Protein AF-A0A538F7C6-F1 (afdb_monomer_lite)

Secondary structure (DSSP, 8-state):
-PPPPPPP------HHHHHHHHHHHHHHHHHT--GGGGG-B-SSTT-BHHHHHHHHHHHHHHHHHHHHT-TT-HHHHHHHHTSHHHHHHHHHHHHHTS-HHHHHHHHHHHHHHHHHHHHHS-TTS----SSS--

Foldseek 3Di:
DDDDDDPDPPPPQDPLNVLVVVLVVVLVVLVPDDQVQQQCDDPPPPDGNLLVLLLLLLVLQLLLCLLPVHDRHPLVVQVVLVHDVSSSVVSSVVSVPDGSVVSSVSSVVSSVSSSVSVVPGDPPDDGPPDNPDD

Radius of gyration: 18.36 Å; chains: 1; bounding box: 67×35×35 Å

pLDDT: mean 90.53, std 15.34, range [40.75, 98.88]

Sequence (134 aa):
MSPGPAPSEAADVSFVDVLEAEQRDLRELLETLSPDSWARPTPAAGWDVRDQVSHLAHTEEVAHDTLTGGPRGLGAEVERLGGGDAFTEWGCDQGRAMAPADVLRWWLDASARMREGFRAADTTERVPWGLGMS

Structure (mmCIF, N/CA/C/O backbone):
data_AF-A0A538F7C6-F1
#
_entry.id   AF-A0A538F7C6-F1
#
loop_
_atom_site.group_PDB
_atom_site.id
_atom_site.type_symbol
_atom_site.label_atom_id
_atom_site.label_alt_id
_atom_site.label_comp_id
_atom_site.label_asym_id
_atom_site.label_entity_id
_atom_site.label_seq_id
_atom_site.pdbx_PDB_ins_code
_atom_site.Cartn_x
_atom_site.Cartn_y
_atom_site.Cartn_z
_atom_site.occupancy
_atom_site.B_iso_or_equiv
_atom_site.auth_seq_id
_atom_site.auth_comp_id
_atom_site.auth_asym_id
_atom_site.auth_atom_id
_atom_site.pdbx_PDB_model_num
ATOM 1 N N . MET A 1 1 ? -54.076 -10.857 8.614 1.00 47.97 1 MET A N 1
ATOM 2 C CA . MET A 1 1 ? -52.831 -10.209 8.153 1.00 47.97 1 MET A CA 1
ATOM 3 C C . MET A 1 1 ? -51.700 -11.166 8.475 1.00 47.97 1 MET A C 1
ATOM 5 O O . MET A 1 1 ? -51.399 -11.333 9.648 1.00 47.97 1 MET A O 1
ATOM 9 N N . SER A 1 2 ? -51.176 -11.884 7.481 1.00 42.00 2 SER A N 1
ATOM 10 C CA . SER A 1 2 ? -49.991 -12.727 7.688 1.00 42.00 2 SER A CA 1
ATOM 11 C C . SER A 1 2 ? -48.759 -11.828 7.801 1.00 42.00 2 SER A C 1
ATOM 13 O O . SER A 1 2 ? -48.684 -10.851 7.051 1.00 42.00 2 SER A O 1
ATOM 15 N N . PRO A 1 3 ? -47.818 -12.107 8.717 1.00 51.97 3 PRO A N 1
ATOM 16 C CA . PRO A 1 3 ? -46.571 -11.361 8.771 1.00 51.97 3 PRO A CA 1
ATOM 17 C C . PRO A 1 3 ? -45.781 -11.638 7.485 1.00 51.97 3 PRO A C 1
ATOM 19 O O . PRO A 1 3 ? -45.752 -12.772 7.002 1.00 51.97 3 PRO A O 1
ATOM 22 N N . GLY A 1 4 ? -45.209 -10.586 6.895 1.00 41.81 4 GLY A N 1
ATOM 23 C CA . GLY A 1 4 ? -44.316 -10.711 5.743 1.00 41.81 4 GLY A CA 1
ATOM 24 C C . GLY A 1 4 ? -43.071 -11.533 6.096 1.00 41.81 4 GLY A C 1
ATOM 25 O O . GLY A 1 4 ? -42.772 -11.700 7.282 1.00 41.81 4 GLY A O 1
ATOM 26 N N . PRO A 1 5 ? -42.357 -12.072 5.092 1.00 49.28 5 PRO A N 1
ATOM 27 C CA . PRO A 1 5 ? -41.143 -12.835 5.348 1.00 49.28 5 PRO A CA 1
ATOM 28 C C . PRO A 1 5 ? -40.142 -11.972 6.124 1.00 49.28 5 PRO A C 1
ATOM 30 O O . PRO A 1 5 ? -40.009 -10.775 5.858 1.00 49.28 5 PRO A O 1
ATOM 33 N N . ALA A 1 6 ? -39.462 -12.582 7.097 1.00 53.41 6 ALA A N 1
ATOM 34 C CA . ALA A 1 6 ? -38.352 -11.943 7.788 1.00 53.41 6 ALA A CA 1
ATOM 35 C C . ALA A 1 6 ? -37.291 -11.510 6.757 1.00 53.41 6 ALA A C 1
ATOM 37 O O . ALA A 1 6 ? -37.114 -12.210 5.751 1.00 53.41 6 ALA A O 1
ATOM 38 N N . PRO A 1 7 ? -36.609 -10.370 6.967 1.00 49.62 7 PRO A N 1
ATOM 39 C CA . PRO A 1 7 ? -35.494 -9.986 6.116 1.00 49.62 7 PRO A CA 1
ATOM 40 C C . PRO A 1 7 ? -34.494 -11.143 6.062 1.00 49.62 7 PRO A C 1
ATOM 42 O O . PRO A 1 7 ? -34.159 -11.733 7.087 1.00 49.62 7 PRO A O 1
ATOM 45 N N . SER A 1 8 ? -34.078 -11.499 4.848 1.00 55.81 8 SER A N 1
ATOM 46 C CA . SER A 1 8 ? -33.028 -12.485 4.613 1.00 55.81 8 SER A CA 1
ATOM 47 C C . SER A 1 8 ? -31.790 -12.080 5.412 1.00 55.81 8 SER A C 1
ATOM 49 O O . SER A 1 8 ? -31.218 -11.030 5.126 1.00 55.81 8 SER A O 1
ATOM 51 N N . GLU A 1 9 ? -31.362 -12.909 6.368 1.00 47.22 9 GLU A N 1
ATOM 52 C CA . GLU A 1 9 ? -30.012 -12.868 6.939 1.00 47.22 9 GLU A CA 1
ATOM 53 C C . GLU A 1 9 ? -29.018 -13.229 5.826 1.00 47.22 9 GLU A C 1
ATOM 55 O O . GLU A 1 9 ? -28.515 -14.347 5.731 1.00 47.22 9 GLU A O 1
ATOM 60 N N . ALA A 1 10 ? -28.746 -12.284 4.926 1.00 50.78 10 ALA A N 1
ATOM 61 C CA . ALA A 1 10 ? -27.405 -12.219 4.379 1.00 50.78 10 ALA A CA 1
ATOM 62 C C . ALA A 1 10 ? -26.506 -11.982 5.595 1.00 50.78 10 ALA A C 1
ATOM 64 O O . ALA A 1 10 ? -26.721 -11.012 6.322 1.00 50.78 10 ALA A O 1
ATOM 65 N N . ALA A 1 11 ? -25.587 -12.906 5.875 1.00 55.44 11 ALA A N 1
ATOM 66 C CA . ALA A 1 11 ? -24.566 -12.677 6.886 1.00 55.44 11 ALA A CA 1
ATOM 67 C C . ALA A 1 11 ? -23.954 -11.290 6.632 1.00 55.44 11 ALA A C 1
ATOM 69 O O . ALA A 1 11 ? -23.607 -10.982 5.491 1.00 55.44 11 ALA A O 1
ATOM 70 N N . ASP A 1 12 ? -23.904 -10.448 7.661 1.00 70.62 12 ASP A N 1
ATOM 71 C CA . ASP A 1 12 ? -23.333 -9.105 7.580 1.00 70.62 12 ASP A CA 1
ATOM 72 C C . ASP A 1 12 ? -21.820 -9.246 7.359 1.00 70.62 12 ASP A C 1
ATOM 74 O O . ASP A 1 12 ? -21.047 -9.407 8.303 1.00 70.62 12 ASP A O 1
ATOM 78 N N . VAL A 1 13 ? -21.402 -9.347 6.092 1.00 78.56 13 VAL A N 1
ATOM 79 C CA . VAL A 1 13 ? -19.990 -9.479 5.726 1.00 78.56 13 VAL A CA 1
ATOM 80 C C . VAL A 1 13 ? -19.321 -8.155 6.060 1.00 78.56 13 VAL A C 1
ATOM 82 O O . VAL A 1 13 ? -19.647 -7.122 5.474 1.00 78.56 13 VAL A O 1
ATOM 85 N N . SER A 1 14 ? -18.375 -8.184 6.998 1.00 89.62 14 SER A N 1
ATOM 86 C CA . SER A 1 14 ? -17.634 -6.987 7.376 1.00 89.62 14 SER A CA 1
ATOM 87 C C . SER A 1 14 ? -16.869 -6.434 6.175 1.00 89.62 14 SER A C 1
ATOM 89 O O . SER A 1 14 ? -16.305 -7.186 5.378 1.00 89.62 14 SER A O 1
ATOM 91 N N . PHE A 1 15 ? -16.765 -5.107 6.085 1.00 91.44 15 PHE A N 1
ATOM 92 C CA . PHE A 1 15 ? -15.910 -4.441 5.100 1.00 91.44 15 PHE A CA 1
ATOM 93 C C . PHE A 1 15 ? -14.474 -4.991 5.112 1.00 91.44 15 PHE A C 1
ATOM 95 O O . PHE A 1 15 ? -13.867 -5.153 4.056 1.00 91.44 15 PHE A O 1
ATOM 102 N N . VAL A 1 16 ? -13.945 -5.333 6.293 1.00 95.44 16 VAL A N 1
ATOM 103 C CA . VAL A 1 16 ? -12.588 -5.885 6.408 1.00 95.44 16 VAL A CA 1
ATOM 104 C C . VAL A 1 16 ? -12.491 -7.283 5.793 1.00 95.44 16 VAL A C 1
ATOM 106 O O . VAL A 1 16 ? -11.458 -7.616 5.219 1.00 95.44 16 VAL A O 1
ATOM 109 N N . ASP A 1 17 ? -13.556 -8.085 5.856 1.00 96.19 17 ASP A N 1
ATOM 110 C CA . ASP A 1 17 ? -13.578 -9.418 5.242 1.00 96.19 17 ASP A CA 1
ATOM 111 C C . ASP A 1 17 ? -13.626 -9.323 3.713 1.00 96.19 17 ASP A C 1
ATOM 113 O O . ASP A 1 17 ? -12.938 -10.084 3.030 1.00 96.19 17 ASP A O 1
ATOM 117 N N . VAL A 1 18 ? -14.379 -8.354 3.176 1.00 97.12 18 VAL A N 1
ATOM 118 C CA . VAL A 1 18 ? -14.375 -8.045 1.737 1.00 97.12 18 VAL A CA 1
ATOM 119 C C . VAL A 1 18 ? -12.987 -7.578 1.302 1.00 97.12 18 VAL A C 1
ATOM 121 O O . VAL A 1 18 ? -12.429 -8.123 0.355 1.00 97.12 18 VAL A O 1
ATOM 124 N N . LEU A 1 19 ? -12.386 -6.629 2.024 1.00 96.69 19 LEU A N 1
ATOM 125 C CA . LEU A 1 19 ? -11.047 -6.123 1.720 1.00 96.69 19 LEU A CA 1
ATOM 126 C C . LEU A 1 19 ? -9.987 -7.234 1.747 1.00 96.69 19 LEU A C 1
ATOM 128 O O . LEU A 1 19 ? -9.137 -7.303 0.863 1.00 96.69 19 LEU A O 1
ATOM 132 N N . GLU A 1 20 ? -10.051 -8.129 2.733 1.00 98.00 20 GLU A N 1
ATOM 133 C CA . GLU A 1 20 ? -9.148 -9.276 2.823 1.00 98.00 20 GLU A CA 1
ATOM 134 C C . GLU A 1 20 ? -9.309 -10.245 1.645 1.00 98.00 20 GLU A C 1
ATOM 136 O O . GLU A 1 20 ? -8.314 -10.805 1.176 1.00 98.00 20 GLU A O 1
ATOM 141 N N . ALA A 1 21 ? -10.538 -10.454 1.166 1.00 98.19 21 ALA A N 1
ATOM 142 C CA . ALA A 1 21 ? -10.798 -11.270 -0.014 1.00 98.19 21 ALA A CA 1
ATOM 143 C C . ALA A 1 21 ? -10.205 -10.633 -1.281 1.00 98.19 21 ALA A C 1
ATOM 145 O O . ALA A 1 21 ? -9.449 -11.297 -1.982 1.00 98.19 21 ALA A O 1
ATOM 146 N N . GLU A 1 22 ? -10.433 -9.340 -1.512 1.00 98.25 22 GLU A N 1
ATOM 147 C CA . GLU A 1 22 ? -9.871 -8.624 -2.669 1.00 98.25 22 GLU A CA 1
ATOM 148 C C . GLU A 1 22 ? -8.329 -8.613 -2.648 1.00 98.25 22 GLU A C 1
ATOM 150 O O . GLU A 1 22 ? -7.670 -8.850 -3.663 1.00 98.25 22 GLU A O 1
ATOM 155 N N . GLN A 1 23 ? -7.717 -8.403 -1.476 1.00 98.44 23 GLN A N 1
ATOM 156 C CA . GLN A 1 23 ? -6.258 -8.471 -1.318 1.00 98.44 23 GLN A CA 1
ATOM 157 C C . GLN A 1 23 ? -5.718 -9.895 -1.532 1.00 98.44 23 GLN A C 1
ATOM 159 O O . GLN A 1 23 ? -4.612 -10.067 -2.046 1.00 98.44 23 GLN A O 1
ATOM 164 N N . ARG A 1 24 ? -6.478 -10.934 -1.161 1.00 98.62 24 ARG A N 1
ATOM 165 C CA . ARG A 1 24 ? -6.126 -12.332 -1.455 1.00 98.62 24 ARG A CA 1
ATOM 166 C C . ARG A 1 24 ? -6.140 -12.596 -2.957 1.00 98.62 24 ARG A C 1
ATOM 168 O O . ARG A 1 24 ? -5.152 -13.129 -3.455 1.00 98.62 24 ARG A O 1
ATOM 175 N N . ASP A 1 25 ? -7.189 -12.186 -3.656 1.00 98.69 25 ASP A N 1
ATOM 176 C CA . ASP A 1 25 ? -7.321 -12.393 -5.100 1.00 98.69 25 ASP A CA 1
ATOM 177 C C . ASP A 1 25 ? -6.204 -11.664 -5.866 1.00 98.69 25 ASP A C 1
ATOM 179 O O . ASP A 1 25 ? -5.575 -12.226 -6.769 1.00 98.69 25 ASP A O 1
ATOM 183 N N . LEU A 1 26 ? -5.876 -10.434 -5.452 1.00 98.56 26 LEU A N 1
ATOM 184 C CA . LEU A 1 26 ? -4.751 -9.693 -6.019 1.00 98.56 26 LEU A CA 1
ATOM 185 C C . LEU A 1 26 ? -3.402 -10.371 -5.722 1.00 98.56 26 LEU A C 1
ATOM 187 O O . LEU A 1 26 ? -2.566 -10.463 -6.621 1.00 98.56 26 LEU A O 1
ATOM 191 N N . ARG A 1 27 ? -3.181 -10.889 -4.505 1.00 98.56 27 ARG A N 1
ATOM 192 C CA . ARG A 1 27 ? -1.970 -11.668 -4.187 1.00 98.56 27 ARG A CA 1
ATOM 193 C C . ARG A 1 27 ? -1.843 -12.879 -5.103 1.00 98.56 27 ARG A C 1
ATOM 195 O O . ARG A 1 27 ? -0.781 -13.067 -5.688 1.00 98.56 27 ARG A O 1
ATOM 202 N N . GLU A 1 28 ? -2.899 -13.677 -5.230 1.00 98.56 28 GLU A N 1
ATOM 203 C CA . GLU A 1 28 ? -2.889 -14.888 -6.056 1.00 98.56 28 GLU A CA 1
ATOM 204 C C . GLU A 1 28 ? -2.539 -14.559 -7.510 1.00 98.56 28 GLU A C 1
ATOM 206 O O . GLU A 1 28 ? -1.714 -15.242 -8.114 1.00 98.56 28 GLU A O 1
ATOM 211 N N . LEU A 1 29 ? -3.073 -13.458 -8.052 1.00 98.31 29 LEU A N 1
ATOM 212 C CA . LEU A 1 29 ? -2.690 -12.956 -9.370 1.00 98.31 29 LEU A CA 1
ATOM 213 C C . LEU A 1 29 ? -1.201 -12.578 -9.440 1.00 98.31 29 LEU A C 1
ATOM 215 O O . LEU A 1 29 ? -0.512 -12.989 -10.378 1.00 98.31 29 LEU A O 1
ATOM 219 N N . LEU A 1 30 ? -0.699 -11.800 -8.479 1.00 98.38 30 LEU A N 1
ATOM 220 C CA . LEU A 1 30 ? 0.692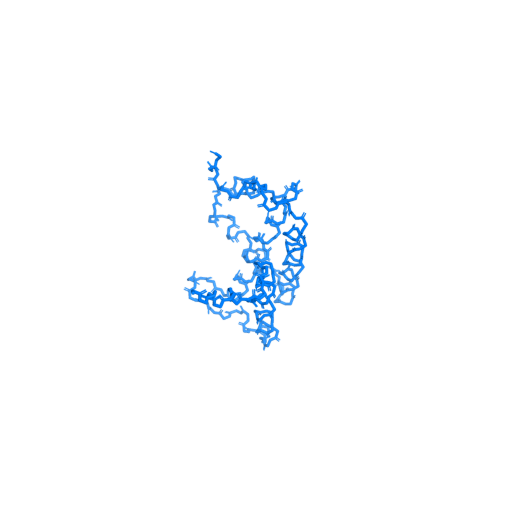 -11.331 -8.460 1.00 98.38 30 LEU A CA 1
ATOM 221 C C . LEU A 1 30 ? 1.698 -12.481 -8.310 1.00 98.38 30 LEU A C 1
ATOM 223 O O . LEU A 1 30 ? 2.764 -12.438 -8.924 1.00 98.38 30 LEU A O 1
ATOM 227 N N . GLU A 1 31 ? 1.350 -13.529 -7.562 1.00 97.75 31 GLU A N 1
ATOM 228 C CA . GLU A 1 31 ? 2.166 -14.739 -7.389 1.00 97.75 31 GLU A CA 1
ATOM 229 C C . GLU A 1 31 ? 2.319 -15.549 -8.688 1.00 97.75 31 GLU A C 1
ATOM 231 O O . GLU A 1 31 ? 3.284 -16.302 -8.833 1.00 97.75 31 GLU A O 1
ATOM 236 N N . THR A 1 32 ? 1.428 -15.367 -9.672 1.00 98.00 32 THR A N 1
ATOM 237 C CA . THR A 1 32 ? 1.574 -15.993 -11.001 1.00 98.00 32 THR A CA 1
ATOM 238 C C . THR A 1 32 ? 2.578 -15.284 -11.914 1.00 98.00 32 THR A C 1
ATOM 240 O O . THR A 1 32 ? 2.969 -15.834 -12.948 1.00 98.00 32 THR A O 1
ATOM 243 N N . LEU A 1 33 ? 2.988 -14.057 -11.577 1.00 98.25 33 LEU A N 1
ATOM 244 C CA . LEU A 1 33 ? 3.821 -13.236 -12.449 1.00 98.25 33 LEU A CA 1
ATOM 245 C C . LEU A 1 33 ? 5.294 -13.644 -12.368 1.00 98.25 33 LEU A C 1
ATOM 247 O O . LEU A 1 33 ? 5.877 -13.764 -11.292 1.00 98.25 33 LEU A O 1
ATOM 251 N N . SER A 1 34 ? 5.942 -13.765 -13.529 1.00 97.12 34 SER A N 1
ATOM 252 C CA . SER A 1 34 ? 7.404 -13.826 -13.584 1.00 97.12 34 SER A CA 1
ATOM 253 C C . SER A 1 34 ? 8.018 -12.487 -13.150 1.00 97.12 34 SER A C 1
ATOM 255 O O . SER A 1 34 ? 7.377 -11.449 -13.338 1.00 97.12 34 SER A O 1
ATOM 257 N N . PRO A 1 35 ? 9.272 -12.456 -12.658 1.00 94.38 35 PRO A N 1
ATOM 258 C CA . PRO A 1 35 ? 9.939 -11.206 -12.282 1.00 94.38 35 PRO A CA 1
ATOM 259 C C . PRO A 1 35 ? 9.921 -10.127 -13.378 1.00 94.38 35 PRO A C 1
ATOM 261 O O . PRO A 1 35 ? 9.688 -8.960 -13.076 1.00 94.38 35 PRO A O 1
ATOM 264 N N . ASP A 1 36 ? 10.079 -10.507 -14.649 1.00 96.94 36 ASP A N 1
ATOM 265 C CA . ASP A 1 36 ? 10.050 -9.565 -15.780 1.00 96.94 36 ASP A CA 1
ATOM 266 C C . ASP A 1 36 ? 8.651 -8.978 -16.028 1.00 96.94 36 ASP A C 1
ATOM 268 O O . ASP A 1 36 ? 8.515 -7.836 -16.464 1.00 96.94 36 ASP A O 1
ATOM 272 N N . SER A 1 37 ? 7.590 -9.730 -15.709 1.00 98.12 37 SER A N 1
ATOM 273 C CA . SER A 1 37 ? 6.202 -9.278 -15.884 1.00 98.12 37 SER A CA 1
ATOM 274 C C . SER A 1 37 ? 5.826 -8.138 -14.936 1.00 98.12 37 SER A C 1
ATOM 276 O O . SER A 1 37 ? 4.851 -7.432 -15.192 1.00 98.12 37 SER A O 1
ATOM 278 N N . TRP A 1 38 ? 6.602 -7.919 -13.871 1.00 98.44 38 TRP A N 1
ATOM 279 C CA . TRP A 1 38 ? 6.408 -6.787 -12.965 1.00 98.44 38 TRP A CA 1
ATOM 280 C C . TRP A 1 38 ? 6.737 -5.437 -13.612 1.00 98.44 38 TRP A C 1
ATOM 282 O O . TRP A 1 38 ? 6.186 -4.428 -13.193 1.00 98.44 38 TRP A O 1
ATOM 292 N N . ALA A 1 39 ? 7.562 -5.422 -14.665 1.00 98.06 39 ALA A N 1
ATOM 293 C CA . ALA A 1 39 ? 7.857 -4.222 -15.453 1.00 98.06 39 ALA A CA 1
ATOM 294 C C . ALA A 1 39 ? 6.807 -3.943 -16.550 1.00 98.06 39 ALA A C 1
ATOM 296 O O . ALA A 1 39 ? 6.991 -3.072 -17.403 1.00 98.06 39 ALA A O 1
ATOM 297 N N . ARG A 1 40 ? 5.706 -4.708 -16.586 1.00 98.44 40 ARG A N 1
ATOM 298 C CA . ARG A 1 40 ? 4.638 -4.515 -17.571 1.00 98.44 40 ARG A CA 1
ATOM 299 C C . ARG A 1 40 ? 3.893 -3.199 -17.288 1.00 98.44 40 ARG A C 1
ATOM 301 O O . ARG A 1 40 ? 3.381 -3.053 -16.179 1.00 98.44 40 ARG A O 1
ATOM 308 N N . PRO A 1 41 ? 3.740 -2.302 -18.282 1.00 98.31 41 PRO A N 1
ATOM 309 C CA . PRO A 1 41 ? 2.970 -1.072 -18.122 1.00 98.31 41 PRO A CA 1
ATOM 310 C C . PRO A 1 41 ? 1.513 -1.328 -17.733 1.00 98.31 41 PRO A C 1
ATOM 312 O O . PRO A 1 41 ? 0.904 -2.318 -18.153 1.00 98.31 41 PRO A O 1
ATOM 315 N N . THR A 1 42 ? 0.937 -0.394 -16.985 1.00 97.62 42 THR A N 1
ATOM 316 C CA . THR A 1 42 ? -0.476 -0.388 -16.591 1.00 97.62 42 THR A CA 1
ATOM 317 C C . THR A 1 42 ? -1.227 0.763 -17.272 1.00 97.62 42 THR A C 1
ATOM 319 O O . THR A 1 42 ? -0.605 1.613 -17.911 1.00 97.62 42 THR A O 1
ATOM 322 N N . PRO A 1 43 ? -2.570 0.823 -17.179 1.00 97.38 43 PRO A N 1
ATOM 323 C CA . PRO A 1 43 ? -3.326 1.974 -17.674 1.00 97.38 43 PRO A CA 1
ATOM 324 C C . PRO A 1 43 ? -2.988 3.300 -16.974 1.00 97.38 43 PRO A C 1
ATOM 326 O O . PRO A 1 43 ? -3.247 4.359 -17.544 1.00 97.38 43 PRO A O 1
ATOM 329 N N . ALA A 1 44 ? -2.412 3.262 -15.765 1.00 96.06 44 ALA A N 1
ATOM 330 C CA . ALA A 1 44 ? -1.838 4.449 -15.144 1.00 96.06 44 ALA A CA 1
ATOM 331 C C . ALA A 1 44 ? -0.551 4.821 -15.894 1.00 96.06 44 ALA A C 1
ATOM 333 O O . ALA A 1 44 ? 0.424 4.068 -15.910 1.00 96.06 44 ALA A O 1
ATOM 334 N N . ALA A 1 45 ? -0.580 5.962 -16.583 1.00 96.19 45 ALA A N 1
ATOM 335 C CA . ALA A 1 45 ? 0.500 6.369 -17.468 1.00 96.19 45 ALA A CA 1
ATOM 336 C C . ALA A 1 45 ? 1.827 6.498 -16.705 1.00 96.19 45 ALA A C 1
ATOM 338 O O . ALA A 1 45 ? 1.912 7.203 -15.705 1.00 96.19 45 ALA A O 1
ATOM 339 N N . GLY A 1 46 ? 2.865 5.830 -17.211 1.00 96.50 46 GLY A N 1
ATOM 340 C CA . GLY A 1 46 ? 4.197 5.826 -16.601 1.00 96.50 46 GLY A CA 1
ATOM 341 C C . GLY A 1 46 ? 4.382 4.814 -15.470 1.00 96.50 46 GLY A C 1
ATOM 342 O O . GLY A 1 46 ? 5.499 4.703 -14.977 1.00 96.50 46 GLY A O 1
ATOM 343 N N . TRP A 1 47 ? 3.337 4.076 -15.084 1.00 98.56 47 TRP A N 1
ATOM 344 C CA . TRP A 1 47 ? 3.411 3.080 -14.019 1.00 98.56 47 TRP A CA 1
ATOM 345 C C . TRP A 1 47 ? 3.410 1.659 -14.566 1.00 98.56 47 TRP A C 1
ATOM 347 O O . TRP A 1 47 ? 2.576 1.302 -15.410 1.00 98.56 47 TRP A O 1
ATOM 357 N N . ASP A 1 48 ? 4.301 0.831 -14.037 1.00 98.69 48 ASP A N 1
ATOM 358 C CA . ASP A 1 48 ? 4.262 -0.616 -14.212 1.00 98.69 48 ASP A CA 1
ATOM 359 C C . ASP A 1 48 ? 3.522 -1.317 -13.054 1.00 98.69 48 ASP A C 1
ATOM 361 O O . ASP A 1 48 ? 2.925 -0.684 -12.180 1.00 98.69 48 ASP A O 1
ATOM 365 N N . VAL A 1 49 ? 3.478 -2.651 -13.077 1.00 98.69 49 VAL A N 1
ATOM 366 C CA . VAL A 1 49 ? 2.839 -3.435 -12.007 1.00 98.69 49 VAL A CA 1
ATOM 367 C C . VAL A 1 49 ? 3.545 -3.214 -10.665 1.00 98.69 49 VAL A C 1
ATOM 369 O O . VAL A 1 49 ? 2.880 -3.189 -9.630 1.00 98.69 49 VAL A O 1
ATOM 372 N N . ARG A 1 50 ? 4.871 -3.037 -10.661 1.00 98.75 50 ARG A N 1
ATOM 373 C CA . ARG A 1 50 ? 5.643 -2.784 -9.440 1.00 98.75 50 ARG A CA 1
ATOM 374 C C . ARG A 1 50 ? 5.236 -1.470 -8.796 1.00 98.75 50 ARG A C 1
ATOM 376 O O . ARG A 1 50 ? 4.998 -1.467 -7.591 1.00 98.75 50 ARG A O 1
ATOM 383 N N . ASP A 1 51 ? 5.092 -0.416 -9.593 1.00 98.75 51 ASP A N 1
ATOM 384 C CA . ASP A 1 51 ? 4.664 0.902 -9.122 1.00 98.75 51 ASP A CA 1
ATOM 385 C C . ASP A 1 51 ? 3.302 0.812 -8.428 1.00 98.75 51 ASP A C 1
ATOM 387 O O . ASP A 1 51 ? 3.169 1.220 -7.274 1.00 98.75 51 ASP A O 1
ATOM 391 N N . GLN A 1 52 ? 2.330 0.145 -9.062 1.00 98.56 52 GLN A N 1
ATOM 392 C CA . GLN A 1 52 ? 1.000 -0.060 -8.478 1.00 98.56 52 GLN A CA 1
ATOM 393 C C . GLN A 1 52 ? 1.062 -0.745 -7.108 1.00 98.56 52 GLN A C 1
ATOM 395 O O . GLN A 1 52 ? 0.472 -0.264 -6.142 1.00 98.56 52 GLN A O 1
ATOM 400 N N . VAL A 1 53 ? 1.791 -1.859 -6.997 1.00 98.81 53 VAL A N 1
ATOM 401 C CA . VAL A 1 53 ? 1.854 -2.630 -5.743 1.00 98.81 53 VAL A CA 1
ATOM 402 C C . VAL A 1 53 ? 2.622 -1.868 -4.661 1.00 98.81 53 VAL A C 1
ATOM 404 O O . VAL A 1 53 ? 2.217 -1.874 -3.501 1.00 98.81 53 VAL A O 1
ATOM 407 N N . SER A 1 54 ? 3.696 -1.164 -5.019 1.00 98.88 54 SER A N 1
ATOM 408 C CA . SER A 1 54 ? 4.450 -0.344 -4.063 1.00 98.88 54 SER A CA 1
ATOM 409 C C . SER A 1 54 ? 3.668 0.867 -3.554 1.00 98.88 54 SER A C 1
ATOM 411 O O . SER A 1 54 ? 3.755 1.203 -2.373 1.00 98.88 54 SER A O 1
ATOM 413 N N . HIS A 1 55 ? 2.839 1.478 -4.403 1.00 98.44 55 HIS A N 1
ATOM 414 C CA . HIS A 1 55 ? 1.921 2.528 -3.983 1.00 98.44 55 HIS A CA 1
ATOM 415 C C . HIS A 1 55 ? 0.890 2.005 -2.968 1.00 98.44 55 HIS A C 1
ATOM 417 O O . HIS A 1 55 ? 0.6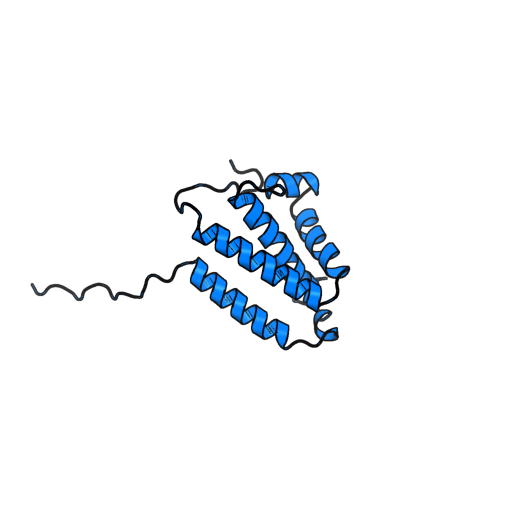49 2.663 -1.950 1.00 98.44 55 HIS A O 1
ATOM 423 N N . LEU A 1 56 ? 0.329 0.808 -3.198 1.00 98.50 56 LEU A N 1
ATOM 424 C CA . LEU A 1 56 ? -0.568 0.152 -2.239 1.00 98.50 56 LEU A CA 1
ATOM 425 C C . LEU A 1 56 ? 0.140 -0.109 -0.907 1.00 98.50 56 LEU A C 1
ATOM 427 O O . LEU A 1 56 ? -0.377 0.282 0.137 1.00 98.50 56 LEU A O 1
ATOM 431 N N . ALA A 1 57 ? 1.339 -0.696 -0.943 1.00 98.81 57 ALA A N 1
ATOM 432 C CA . ALA A 1 57 ? 2.122 -0.993 0.255 1.00 98.81 57 ALA A CA 1
ATOM 433 C C . ALA A 1 57 ? 2.394 0.264 1.093 1.00 98.81 57 ALA A C 1
ATOM 435 O O . ALA A 1 57 ? 2.123 0.287 2.294 1.00 98.81 57 ALA A O 1
ATOM 436 N N . HIS A 1 58 ? 2.870 1.338 0.454 1.00 98.44 58 HIS A N 1
ATOM 437 C CA . HIS A 1 58 ? 3.126 2.604 1.136 1.00 98.44 58 HIS A CA 1
ATOM 438 C C . HIS A 1 58 ? 1.857 3.187 1.766 1.00 98.44 58 HIS A C 1
ATOM 440 O O . HIS A 1 58 ? 1.867 3.600 2.929 1.00 98.44 58 HIS A O 1
ATOM 446 N N . THR A 1 59 ? 0.760 3.190 1.009 1.00 97.06 59 THR A N 1
ATOM 447 C CA . THR A 1 59 ? -0.524 3.720 1.473 1.00 97.06 59 THR A CA 1
ATOM 448 C C . THR A 1 59 ? -1.066 2.918 2.651 1.00 97.06 59 THR A C 1
ATOM 450 O O . THR A 1 59 ? -1.562 3.513 3.600 1.00 97.06 59 THR A O 1
ATOM 453 N N . GLU A 1 60 ? -0.940 1.590 2.644 1.00 97.81 60 GLU A N 1
ATOM 454 C CA . GLU A 1 60 ? -1.390 0.724 3.740 1.00 97.81 60 GLU A CA 1
ATOM 455 C C . GLU A 1 60 ? -0.591 0.934 5.032 1.00 97.81 60 GLU A C 1
ATOM 457 O O . GLU A 1 60 ? -1.175 0.954 6.116 1.00 97.81 60 GLU A O 1
ATOM 462 N N . GLU A 1 61 ? 0.723 1.157 4.944 1.00 97.75 61 GLU A N 1
ATOM 463 C CA . GLU A 1 61 ? 1.532 1.498 6.120 1.00 97.75 61 GLU A CA 1
ATOM 464 C C . GLU A 1 61 ? 1.114 2.832 6.742 1.00 97.75 61 GLU A C 1
ATOM 466 O O . GLU A 1 61 ? 0.954 2.943 7.958 1.00 97.75 61 GLU A O 1
ATOM 471 N N . VAL A 1 62 ? 0.917 3.845 5.901 1.00 97.31 62 VAL A N 1
ATOM 472 C CA . VAL A 1 62 ? 0.462 5.169 6.335 1.00 97.31 62 VAL A CA 1
ATOM 473 C C . VAL A 1 62 ? -0.973 5.087 6.850 1.00 97.31 62 VAL A C 1
ATOM 475 O O . VAL A 1 62 ? -1.321 5.771 7.812 1.00 97.31 62 VAL A O 1
ATOM 478 N N . ALA A 1 63 ? -1.799 4.207 6.278 1.00 95.56 63 ALA A N 1
ATOM 479 C CA . ALA A 1 63 ? -3.145 3.940 6.759 1.00 95.56 63 ALA A CA 1
ATOM 480 C C . ALA A 1 63 ? -3.141 3.399 8.184 1.00 95.56 63 ALA A C 1
ATOM 482 O O . ALA A 1 63 ? -3.816 3.944 9.059 1.00 95.56 63 ALA A O 1
ATOM 483 N N . HIS A 1 64 ? -2.333 2.366 8.416 1.00 96.88 64 HIS A N 1
ATOM 484 C CA . HIS A 1 64 ? -2.126 1.791 9.734 1.00 96.88 64 HIS A CA 1
ATOM 485 C C . HIS A 1 64 ? -1.633 2.844 10.733 1.00 96.88 64 HIS A C 1
ATOM 487 O O . HIS A 1 64 ? -2.214 2.988 11.809 1.00 96.88 64 HIS A O 1
ATOM 493 N N . ASP A 1 65 ? -0.598 3.610 10.386 1.00 96.75 65 ASP A N 1
ATOM 494 C CA . ASP A 1 65 ? -0.024 4.606 11.293 1.00 96.75 65 ASP A CA 1
ATOM 495 C C . ASP A 1 65 ? -1.011 5.751 11.576 1.00 96.75 65 ASP A C 1
ATOM 497 O O . ASP A 1 65 ? -1.121 6.204 12.711 1.00 96.75 65 ASP A O 1
ATOM 501 N N . THR A 1 66 ? -1.801 6.176 10.591 1.00 95.50 66 THR A N 1
ATOM 502 C CA . THR A 1 66 ? -2.848 7.194 10.794 1.00 95.50 66 THR A CA 1
ATOM 503 C C . THR A 1 66 ? -3.941 6.698 11.736 1.00 95.50 66 THR A C 1
ATOM 505 O O . THR A 1 66 ? -4.383 7.441 12.609 1.00 95.50 66 THR A O 1
ATOM 508 N N . LEU A 1 67 ? -4.368 5.446 11.569 1.00 94.75 67 LEU A N 1
ATOM 509 C CA . LEU A 1 67 ? -5.399 4.824 12.394 1.00 94.75 67 LEU A CA 1
ATOM 510 C C . LEU A 1 67 ? -4.940 4.617 13.841 1.00 94.75 67 LEU A C 1
ATOM 512 O O . LEU A 1 67 ? -5.715 4.807 14.769 1.00 94.75 67 LEU A O 1
ATOM 516 N N . THR A 1 68 ? -3.690 4.201 14.028 1.00 93.75 68 THR A N 1
ATOM 517 C CA . THR A 1 68 ? -3.170 3.751 15.329 1.00 93.75 68 THR A CA 1
ATOM 518 C C . THR A 1 68 ? -2.388 4.826 16.086 1.00 93.75 68 THR A C 1
ATOM 520 O O . THR A 1 68 ? -1.895 4.568 17.183 1.00 93.75 68 THR A O 1
ATOM 523 N N . GLY A 1 69 ? -2.253 6.031 15.521 1.00 92.75 69 GLY A N 1
ATOM 524 C CA . GLY A 1 69 ? -1.404 7.087 16.084 1.00 92.75 69 GLY A CA 1
ATOM 525 C C . GLY A 1 69 ? 0.095 6.778 15.973 1.00 92.75 69 GLY A C 1
ATOM 526 O O . GLY A 1 69 ? 0.886 7.205 16.814 1.00 92.75 69 GLY A O 1
ATOM 527 N N . GLY A 1 70 ? 0.480 6.005 14.958 1.00 93.25 70 GLY A N 1
ATOM 528 C CA . GLY A 1 70 ? 1.857 5.670 14.622 1.00 93.25 70 GLY A CA 1
ATOM 529 C C . GLY A 1 70 ? 2.665 6.856 14.070 1.00 93.25 70 GLY A C 1
ATOM 530 O O . GLY A 1 70 ? 2.167 7.975 13.931 1.00 93.25 70 GLY A O 1
ATOM 531 N N . PRO A 1 71 ? 3.948 6.631 13.744 1.00 93.38 71 PRO A N 1
ATOM 532 C CA . PRO A 1 71 ? 4.891 7.707 13.439 1.00 93.38 71 PRO A CA 1
ATOM 533 C C . PRO A 1 71 ? 4.654 8.407 12.092 1.00 93.38 71 PRO A C 1
ATOM 535 O O . PRO A 1 71 ? 5.129 9.528 11.920 1.00 93.38 71 PRO A O 1
ATOM 538 N N . ARG A 1 72 ? 3.961 7.770 11.136 1.00 92.94 72 ARG A N 1
ATOM 539 C CA . ARG A 1 72 ? 3.766 8.275 9.764 1.00 92.94 72 ARG A CA 1
ATOM 540 C C . ARG A 1 72 ? 2.291 8.510 9.426 1.00 92.94 72 ARG A C 1
ATOM 542 O O . ARG A 1 72 ? 1.759 7.927 8.488 1.00 92.94 72 ARG A O 1
ATOM 549 N N . GLY A 1 73 ? 1.616 9.356 10.200 1.00 93.81 73 GLY A N 1
ATOM 550 C CA . GLY A 1 73 ? 0.239 9.758 9.895 1.00 93.81 73 GLY A CA 1
ATOM 551 C C . GLY A 1 73 ? 0.128 10.505 8.555 1.00 93.81 73 GLY A C 1
ATOM 552 O O . GLY A 1 73 ? 0.985 11.325 8.225 1.00 93.81 73 GLY A O 1
ATOM 553 N N . LEU A 1 74 ? -0.951 10.259 7.806 1.00 93.69 74 LEU A N 1
ATOM 554 C CA . LEU A 1 74 ? -1.149 10.705 6.421 1.00 93.69 74 LEU A CA 1
ATOM 555 C C . LEU A 1 74 ? -0.939 12.208 6.229 1.00 93.69 74 LEU A C 1
ATOM 557 O O . LEU A 1 74 ? -0.187 12.612 5.347 1.00 93.69 74 LEU A O 1
ATOM 561 N N . GLY A 1 75 ? -1.574 13.038 7.063 1.00 91.88 75 GLY A N 1
ATOM 562 C CA . GLY A 1 75 ? -1.448 14.493 6.958 1.00 91.88 75 GLY A CA 1
ATOM 563 C C . GLY A 1 75 ? -0.001 14.972 7.107 1.00 91.88 75 GLY A C 1
ATOM 564 O O . GLY A 1 75 ? 0.464 15.773 6.300 1.00 91.88 75 GLY A O 1
ATOM 565 N N . ALA A 1 76 ? 0.727 14.425 8.085 1.00 92.19 76 ALA A N 1
ATOM 566 C CA . ALA A 1 76 ? 2.122 14.775 8.335 1.00 92.19 76 ALA A CA 1
ATOM 567 C C . ALA A 1 76 ? 3.046 14.284 7.213 1.00 92.19 76 ALA A C 1
ATOM 569 O O . ALA A 1 76 ? 3.930 15.020 6.786 1.00 92.19 76 ALA A O 1
ATOM 570 N N . GLU A 1 77 ? 2.833 13.070 6.702 1.00 95.12 77 GLU A N 1
ATOM 571 C CA . GLU A 1 77 ? 3.636 12.534 5.599 1.00 95.12 77 GLU A CA 1
ATOM 572 C C . GLU A 1 77 ? 3.415 13.301 4.297 1.00 95.12 77 GLU A C 1
ATOM 574 O O . GLU A 1 77 ? 4.375 13.615 3.593 1.00 95.12 77 GLU A O 1
ATOM 579 N N . VAL A 1 78 ? 2.168 13.655 3.993 1.00 94.62 78 VAL A N 1
ATOM 580 C CA . VAL A 1 78 ? 1.838 14.430 2.795 1.00 94.62 78 VAL A CA 1
ATOM 581 C C . VAL A 1 78 ? 2.408 15.842 2.884 1.00 94.62 78 VAL A C 1
ATOM 583 O O . VAL A 1 78 ? 2.974 16.325 1.903 1.00 94.62 78 VAL A O 1
ATOM 586 N N . GLU A 1 79 ? 2.335 16.492 4.048 1.00 93.50 79 GLU A N 1
ATOM 587 C CA . GLU A 1 79 ? 2.999 17.780 4.273 1.00 93.50 79 GLU A CA 1
ATOM 588 C C . GLU A 1 79 ? 4.522 17.654 4.125 1.00 93.50 79 GLU A C 1
ATOM 590 O O . GLU A 1 79 ? 5.138 18.421 3.382 1.00 93.50 79 GLU A O 1
ATOM 595 N N . ARG A 1 80 ? 5.127 16.643 4.760 1.00 95.12 80 ARG A N 1
ATOM 596 C CA . ARG A 1 80 ? 6.574 16.381 4.721 1.00 95.12 80 ARG A CA 1
ATOM 597 C C . ARG A 1 80 ? 7.091 16.153 3.301 1.00 95.12 80 ARG A C 1
ATOM 599 O O . ARG A 1 80 ? 8.202 16.580 2.988 1.00 95.12 80 ARG A O 1
ATOM 606 N N . LEU A 1 81 ? 6.327 15.453 2.466 1.00 95.69 81 LEU A N 1
ATOM 607 C CA . LEU A 1 81 ? 6.692 15.139 1.080 1.00 95.69 81 LEU A CA 1
ATOM 608 C C . LEU A 1 81 ? 6.320 16.253 0.094 1.00 95.69 81 LEU A C 1
ATOM 610 O O . LEU A 1 81 ? 6.812 16.249 -1.031 1.00 95.69 81 LEU A O 1
ATOM 614 N N . GLY A 1 82 ? 5.517 17.234 0.512 1.00 94.69 82 GLY A N 1
ATOM 615 C CA . GLY A 1 82 ? 5.152 18.387 -0.310 1.00 94.69 82 GLY A CA 1
ATOM 616 C C . GLY A 1 82 ? 3.903 18.186 -1.175 1.00 94.69 82 GLY A C 1
ATOM 617 O O . GLY A 1 82 ? 3.749 18.886 -2.174 1.00 94.69 82 GLY A O 1
ATOM 618 N N . GLY A 1 83 ? 3.006 17.266 -0.807 1.00 94.12 83 GLY A N 1
ATOM 619 C CA . GLY A 1 83 ? 1.707 17.069 -1.461 1.00 94.12 83 GLY A CA 1
ATOM 620 C C . GLY A 1 83 ? 1.378 15.613 -1.798 1.00 94.12 83 GLY A C 1
ATOM 621 O O . GLY A 1 83 ? 2.216 14.722 -1.685 1.00 94.12 83 GLY A O 1
ATOM 622 N N . GLY A 1 84 ? 0.127 15.371 -2.209 1.00 92.56 84 GLY A N 1
ATOM 623 C CA . GLY A 1 84 ? -0.389 14.024 -2.494 1.00 92.56 84 GLY A CA 1
ATOM 624 C C . GLY A 1 84 ? 0.313 13.322 -3.661 1.00 92.56 84 GLY A C 1
ATOM 625 O O . GLY A 1 84 ? 0.573 12.122 -3.592 1.00 92.56 84 GLY A O 1
ATOM 626 N N . ASP A 1 85 ? 0.693 14.071 -4.698 1.00 94.69 85 ASP A N 1
ATOM 627 C CA . ASP A 1 85 ? 1.434 13.514 -5.836 1.00 94.69 85 ASP A CA 1
ATOM 628 C C . ASP A 1 85 ? 2.839 13.070 -5.410 1.00 94.69 85 ASP A C 1
ATOM 630 O O . ASP A 1 85 ? 3.266 11.966 -5.732 1.00 94.69 85 ASP A O 1
ATOM 634 N N . ALA A 1 86 ? 3.533 13.890 -4.613 1.00 96.56 86 ALA A N 1
ATOM 635 C CA . ALA A 1 86 ? 4.856 13.556 -4.088 1.00 96.56 86 ALA A CA 1
ATOM 636 C C . ALA A 1 86 ? 4.806 12.391 -3.085 1.00 96.56 86 ALA A C 1
ATOM 638 O O . ALA A 1 86 ? 5.699 11.549 -3.077 1.00 96.56 86 ALA A O 1
ATOM 639 N N . PHE A 1 87 ? 3.743 12.308 -2.280 1.00 96.31 87 PHE A N 1
ATOM 640 C CA . PHE A 1 87 ? 3.447 11.148 -1.437 1.00 96.31 87 PHE A CA 1
ATOM 641 C C . PHE A 1 87 ? 3.300 9.863 -2.259 1.00 96.31 87 PHE A C 1
ATOM 643 O O . PHE A 1 87 ? 3.906 8.837 -1.955 1.00 96.31 87 PHE A O 1
ATOM 650 N N . THR A 1 88 ? 2.525 9.939 -3.338 1.00 96.38 88 THR A N 1
ATOM 651 C CA . THR A 1 88 ? 2.267 8.805 -4.227 1.00 96.38 88 THR A CA 1
ATOM 652 C C . THR A 1 88 ? 3.550 8.349 -4.924 1.00 96.38 88 THR A C 1
ATOM 654 O O . THR A 1 88 ? 3.866 7.156 -4.901 1.00 96.38 88 THR A O 1
ATOM 657 N N . GLU A 1 89 ? 4.318 9.285 -5.491 1.00 97.88 89 GLU A N 1
ATOM 658 C CA . GLU A 1 89 ? 5.583 8.973 -6.164 1.00 97.88 89 GLU A CA 1
ATOM 659 C C . GLU A 1 89 ? 6.619 8.415 -5.186 1.00 97.88 89 GLU A C 1
ATOM 661 O O . GLU A 1 89 ? 7.328 7.477 -5.534 1.00 97.88 89 GLU A O 1
ATOM 666 N N . TRP A 1 90 ? 6.662 8.902 -3.939 1.00 98.06 90 TRP A N 1
ATOM 667 C CA . TRP A 1 90 ? 7.593 8.386 -2.931 1.00 98.06 90 TRP A CA 1
ATOM 668 C C . TRP A 1 90 ? 7.434 6.876 -2.724 1.00 98.06 90 TRP A C 1
ATOM 670 O O . TRP A 1 90 ? 8.430 6.152 -2.697 1.00 98.06 90 TRP A O 1
ATOM 680 N N . GLY A 1 91 ? 6.192 6.388 -2.625 1.00 98.00 91 GLY A N 1
ATOM 681 C CA . GLY A 1 91 ? 5.911 4.953 -2.522 1.00 98.00 91 GLY A CA 1
ATOM 682 C C . GLY A 1 91 ? 6.395 4.173 -3.748 1.00 98.00 91 GLY A C 1
ATOM 683 O O . GLY A 1 91 ? 7.029 3.125 -3.594 1.00 98.00 91 GLY A O 1
ATOM 684 N N . CYS A 1 92 ? 6.169 4.720 -4.947 1.00 98.56 92 CYS A N 1
ATOM 685 C CA . CYS A 1 92 ? 6.636 4.131 -6.203 1.00 98.56 92 CYS A CA 1
ATOM 686 C C . CYS A 1 92 ? 8.167 4.057 -6.255 1.00 98.56 92 CYS A C 1
ATOM 688 O O . CYS A 1 92 ? 8.726 2.991 -6.508 1.00 98.56 92 CYS A O 1
ATOM 690 N N . ASP A 1 93 ? 8.863 5.147 -5.929 1.00 98.50 93 ASP A N 1
ATOM 691 C CA . ASP A 1 93 ? 10.327 5.221 -5.911 1.00 98.50 93 ASP A CA 1
ATOM 692 C C . ASP A 1 93 ? 10.961 4.186 -4.972 1.00 98.50 93 ASP A C 1
ATOM 694 O O . ASP A 1 93 ? 11.959 3.551 -5.333 1.00 98.50 93 ASP A O 1
ATOM 698 N N . GLN A 1 94 ? 10.373 3.958 -3.789 1.00 98.44 94 GLN A N 1
ATOM 699 C CA . GLN A 1 94 ? 10.820 2.876 -2.902 1.00 98.44 94 GLN A CA 1
ATOM 700 C C . GLN A 1 94 ? 10.678 1.513 -3.588 1.00 98.44 94 GLN A C 1
ATOM 702 O O . GLN A 1 94 ? 11.616 0.713 -3.579 1.00 98.44 9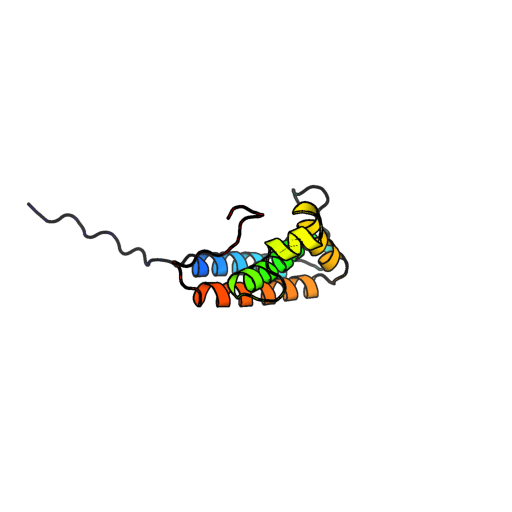4 GLN A O 1
ATOM 707 N N . GLY A 1 95 ? 9.532 1.262 -4.226 1.00 98.56 95 GLY A N 1
ATOM 708 C CA . GLY A 1 95 ? 9.270 0.034 -4.972 1.00 98.56 95 GLY A CA 1
ATOM 709 C C . GLY A 1 95 ? 10.243 -0.192 -6.126 1.00 98.56 95 GLY A C 1
ATOM 710 O O . GLY A 1 95 ? 10.769 -1.296 -6.285 1.00 98.56 95 GLY A O 1
ATOM 711 N N . ARG A 1 96 ? 10.552 0.848 -6.909 1.00 98.38 96 ARG A N 1
ATOM 712 C CA . ARG A 1 96 ? 11.509 0.780 -8.030 1.00 98.38 96 ARG A CA 1
ATOM 713 C C . ARG A 1 96 ? 12.905 0.333 -7.579 1.00 98.38 96 ARG A C 1
ATOM 715 O O . ARG A 1 96 ? 13.597 -0.338 -8.347 1.00 98.38 96 ARG A O 1
ATOM 722 N N . ALA A 1 97 ? 13.298 0.640 -6.341 1.00 98.19 97 ALA A N 1
ATOM 723 C CA . ALA A 1 97 ? 14.571 0.226 -5.746 1.00 98.19 97 ALA A CA 1
ATOM 724 C C . ALA A 1 97 ? 14.585 -1.220 -5.200 1.00 98.19 97 ALA A C 1
ATOM 726 O O . ALA A 1 97 ? 15.635 -1.700 -4.767 1.00 98.19 97 ALA A O 1
ATOM 727 N N . MET A 1 98 ? 13.451 -1.925 -5.220 1.00 98.38 98 MET A N 1
ATOM 728 C CA . MET A 1 98 ? 13.292 -3.278 -4.680 1.00 98.38 98 MET A CA 1
ATOM 729 C C . MET A 1 98 ? 13.142 -4.333 -5.782 1.00 98.38 98 MET A C 1
ATOM 731 O O . MET A 1 98 ? 12.717 -4.054 -6.908 1.00 98.38 98 MET A O 1
ATOM 735 N N . ALA A 1 99 ? 13.453 -5.589 -5.446 1.00 98.25 99 ALA A N 1
ATOM 736 C CA . ALA A 1 99 ? 13.069 -6.716 -6.286 1.00 98.25 99 ALA A CA 1
ATOM 737 C C . ALA A 1 99 ? 11.546 -6.955 -6.196 1.00 98.25 99 ALA A C 1
ATOM 739 O O . ALA A 1 99 ? 10.959 -6.738 -5.135 1.00 98.25 99 ALA A O 1
ATOM 740 N N . PRO A 1 100 ? 10.895 -7.478 -7.254 1.00 98.38 100 PRO A N 1
ATOM 741 C CA . PRO A 1 100 ? 9.464 -7.797 -7.251 1.00 98.38 100 PRO A CA 1
ATOM 742 C C . PRO A 1 100 ? 8.959 -8.569 -6.025 1.00 98.38 100 PRO A C 1
ATOM 744 O O . PRO A 1 100 ? 7.939 -8.220 -5.439 1.00 98.38 100 PRO A O 1
ATOM 747 N N . ALA A 1 101 ? 9.700 -9.595 -5.599 1.00 98.19 101 ALA A N 1
ATOM 748 C CA . ALA A 1 101 ? 9.331 -10.405 -4.440 1.00 98.19 101 ALA A CA 1
ATOM 749 C C . ALA A 1 101 ? 9.376 -9.611 -3.122 1.00 98.19 101 ALA A C 1
ATOM 751 O O . ALA A 1 101 ? 8.576 -9.866 -2.223 1.00 98.19 101 ALA A O 1
ATOM 752 N N . ASP A 1 102 ? 10.282 -8.637 -3.011 1.00 98.81 102 ASP A N 1
ATOM 753 C CA . ASP A 1 102 ? 10.376 -7.776 -1.834 1.00 98.81 102 ASP A CA 1
ATOM 754 C C . ASP A 1 102 ? 9.229 -6.759 -1.800 1.00 98.81 102 ASP A C 1
ATOM 756 O O . ASP A 1 102 ? 8.670 -6.534 -0.730 1.00 98.81 102 ASP A O 1
ATOM 760 N N . VAL A 1 103 ? 8.817 -6.223 -2.959 1.00 98.81 103 VAL A N 1
ATOM 761 C CA . VAL A 1 103 ? 7.624 -5.361 -3.078 1.00 98.81 103 VAL A CA 1
ATOM 762 C C . VAL A 1 103 ? 6.354 -6.131 -2.717 1.00 98.81 103 VAL A C 1
ATOM 764 O O . VAL A 1 103 ? 5.531 -5.626 -1.956 1.00 98.81 103 VAL A O 1
ATOM 767 N N . LEU A 1 104 ? 6.210 -7.371 -3.199 1.00 98.81 104 LEU A N 1
ATOM 768 C CA . LEU A 1 104 ? 5.082 -8.230 -2.832 1.00 98.81 104 LEU A CA 1
ATOM 769 C C . LEU A 1 104 ? 5.041 -8.474 -1.320 1.00 98.81 104 LEU A C 1
ATOM 771 O O . LEU A 1 104 ? 3.999 -8.284 -0.701 1.00 98.81 104 LEU A O 1
ATOM 775 N N . ARG A 1 105 ? 6.169 -8.850 -0.704 1.00 98.81 105 ARG A N 1
ATOM 776 C CA . ARG A 1 105 ? 6.235 -9.051 0.752 1.00 98.81 105 ARG A CA 1
ATOM 777 C C . ARG A 1 105 ? 5.902 -7.772 1.517 1.00 98.81 105 ARG A C 1
ATOM 779 O O . ARG A 1 105 ? 5.151 -7.837 2.482 1.00 98.81 105 ARG A O 1
ATOM 786 N N . TRP A 1 106 ? 6.432 -6.632 1.077 1.00 98.81 106 TRP A N 1
ATOM 787 C CA . TRP A 1 106 ? 6.149 -5.339 1.693 1.00 98.81 106 TRP A CA 1
ATOM 788 C C . TRP A 1 106 ? 4.649 -5.039 1.704 1.00 98.81 106 TRP A C 1
ATOM 790 O O . TRP A 1 106 ? 4.095 -4.747 2.763 1.00 98.81 106 TRP A O 1
ATOM 800 N N . TRP A 1 107 ? 3.985 -5.194 0.557 1.00 98.88 107 TRP A N 1
ATOM 801 C CA . TRP A 1 107 ? 2.540 -5.019 0.462 1.00 98.88 107 TRP A CA 1
ATOM 802 C C . TRP A 1 107 ? 1.782 -5.994 1.370 1.00 98.88 10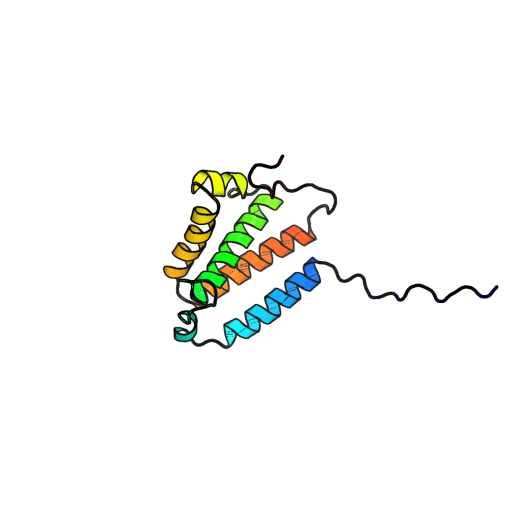7 TRP A C 1
ATOM 804 O O . TRP A 1 107 ? 0.935 -5.566 2.144 1.00 98.88 107 TRP A O 1
ATOM 814 N N . LEU A 1 108 ? 2.125 -7.286 1.366 1.00 98.75 108 LEU A N 1
ATOM 815 C CA . LEU A 1 108 ? 1.444 -8.282 2.203 1.00 98.75 108 LEU A CA 1
ATOM 816 C C . LEU A 1 108 ? 1.558 -7.989 3.706 1.00 98.75 108 LEU A C 1
ATOM 818 O O . LEU A 1 108 ? 0.568 -8.132 4.433 1.00 98.75 108 LEU A O 1
ATOM 822 N N . ASP A 1 109 ? 2.735 -7.563 4.162 1.00 98.81 109 ASP A N 1
ATOM 823 C CA . ASP A 1 109 ? 2.975 -7.200 5.558 1.00 98.81 109 ASP A CA 1
ATOM 824 C C . ASP A 1 109 ? 2.200 -5.927 5.945 1.00 98.81 109 ASP A C 1
ATOM 826 O O . ASP A 1 109 ? 1.554 -5.893 6.997 1.00 98.81 109 ASP A O 1
ATOM 830 N N . ALA A 1 110 ? 2.221 -4.895 5.093 1.00 98.62 110 ALA A N 1
ATOM 831 C CA . ALA A 1 110 ? 1.489 -3.644 5.307 1.00 98.62 110 ALA A CA 1
ATOM 832 C C . ALA A 1 110 ? -0.032 -3.876 5.334 1.00 98.62 110 ALA A C 1
ATOM 834 O O . ALA A 1 110 ? -0.714 -3.471 6.279 1.00 98.62 110 ALA A O 1
ATOM 835 N N . SER A 1 111 ? -0.538 -4.632 4.360 1.00 98.56 111 SER A N 1
ATOM 836 C CA . SER A 1 111 ? -1.921 -5.089 4.240 1.00 98.56 111 SER A CA 1
ATOM 837 C C . SER A 1 111 ? -2.403 -5.785 5.508 1.00 98.56 111 SER A C 1
ATOM 839 O O . SER A 1 111 ? -3.486 -5.488 6.013 1.00 98.56 111 SER A O 1
ATOM 841 N N . ALA A 1 112 ? -1.613 -6.726 6.035 1.00 98.56 112 ALA A N 1
ATOM 842 C CA . ALA A 1 112 ? -1.971 -7.477 7.234 1.00 98.56 112 ALA A CA 1
ATOM 843 C C . ALA A 1 112 ? -2.083 -6.576 8.469 1.00 98.56 112 ALA A C 1
ATOM 845 O O . ALA A 1 112 ? -3.082 -6.659 9.185 1.00 98.56 112 ALA A O 1
ATOM 846 N N . ARG A 1 113 ? -1.109 -5.682 8.679 1.00 98.25 113 ARG A N 1
ATOM 847 C CA . ARG A 1 113 ? -1.121 -4.731 9.802 1.00 98.25 113 ARG A CA 1
ATOM 848 C C . ARG A 1 113 ? -2.296 -3.767 9.713 1.00 98.25 113 ARG A C 1
ATOM 850 O O . ARG A 1 113 ? -2.992 -3.552 10.699 1.00 98.25 113 ARG A O 1
ATOM 857 N N . MET A 1 114 ? -2.554 -3.219 8.529 1.00 97.44 114 MET A N 1
ATOM 858 C CA . MET A 1 114 ? -3.686 -2.320 8.308 1.00 97.44 114 MET A CA 1
ATOM 859 C C . MET A 1 114 ? -5.020 -3.016 8.621 1.00 97.44 114 MET A C 1
ATOM 861 O O . MET A 1 114 ? -5.837 -2.458 9.356 1.00 97.44 114 MET A 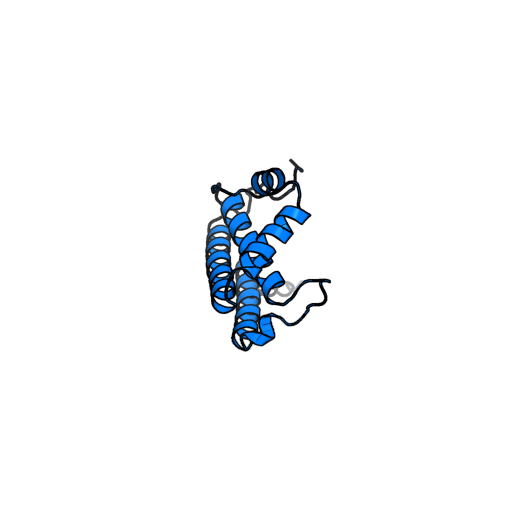O 1
ATOM 865 N N . ARG A 1 115 ? -5.220 -4.262 8.159 1.00 97.50 115 ARG A N 1
ATOM 866 C CA . ARG A 1 115 ? -6.432 -5.033 8.485 1.00 97.50 115 ARG A CA 1
ATOM 867 C C . ARG A 1 115 ? -6.558 -5.316 9.979 1.00 97.50 115 ARG A C 1
ATOM 869 O O . ARG A 1 115 ? -7.660 -5.210 10.508 1.00 97.50 115 ARG A O 1
ATOM 876 N N . GLU A 1 116 ? -5.468 -5.669 10.660 1.00 97.25 116 GLU A N 1
ATOM 877 C CA . GLU A 1 116 ? -5.463 -5.844 12.120 1.00 97.25 116 GLU A CA 1
ATOM 878 C C . GLU A 1 116 ? -5.926 -4.563 12.824 1.00 97.25 116 GLU A C 1
ATOM 880 O O . GLU A 1 116 ? -6.833 -4.613 13.657 1.00 97.25 116 GLU A O 1
ATOM 885 N N . GLY A 1 117 ? -5.392 -3.413 12.404 1.00 95.69 117 GLY A N 1
ATOM 886 C CA . GLY A 1 117 ? -5.826 -2.103 12.874 1.00 95.69 117 GLY A CA 1
ATOM 887 C C . GLY A 1 117 ? -7.327 -1.876 12.672 1.00 95.69 117 GLY A C 1
ATOM 888 O O . GLY A 1 117 ? -8.025 -1.536 13.624 1.00 95.69 117 GLY A O 1
ATOM 889 N N . PHE A 1 118 ? -7.860 -2.122 11.470 1.00 94.62 118 PHE A N 1
ATOM 890 C CA . PHE A 1 118 ? -9.296 -1.956 11.204 1.00 94.62 118 PHE A CA 1
ATOM 891 C C . PHE A 1 118 ? -10.185 -2.896 12.017 1.00 94.62 118 PHE A C 1
ATOM 893 O O . PHE A 1 118 ? -11.277 -2.494 12.412 1.00 94.62 118 PHE A O 1
ATOM 900 N N . ARG A 1 119 ? -9.746 -4.128 12.296 1.00 95.12 119 ARG A N 1
ATOM 901 C CA . ARG A 1 119 ? -10.512 -5.056 13.147 1.00 95.12 119 ARG A CA 1
ATOM 902 C C . ARG A 1 119 ? -10.531 -4.622 14.613 1.00 95.12 119 ARG A C 1
ATOM 904 O O . ARG A 1 119 ? -11.489 -4.942 15.311 1.00 95.12 119 ARG A O 1
ATOM 911 N N . ALA A 1 120 ? -9.490 -3.932 15.076 1.00 94.44 120 ALA A N 1
ATOM 912 C CA . ALA A 1 120 ? -9.373 -3.451 16.451 1.00 94.44 120 ALA A CA 1
ATOM 913 C C . ALA A 1 120 ? -9.990 -2.057 16.679 1.00 94.44 120 ALA A C 1
ATOM 915 O O . ALA A 1 120 ? -10.220 -1.679 17.827 1.00 94.44 120 ALA A O 1
ATOM 916 N N . ALA A 1 121 ? -10.230 -1.294 15.611 1.00 92.38 121 ALA A N 1
ATOM 917 C CA . ALA A 1 121 ? -10.698 0.083 15.687 1.00 92.38 121 ALA A CA 1
ATOM 918 C C . ALA A 1 121 ? -12.145 0.208 16.190 1.00 92.38 121 ALA A C 1
ATOM 920 O O . ALA A 1 121 ? -13.018 -0.602 15.866 1.00 92.38 121 ALA A O 1
ATOM 921 N N . ASP A 1 122 ? -12.422 1.288 16.924 1.00 90.56 122 ASP A N 1
ATOM 922 C CA . ASP A 1 122 ? -13.793 1.705 17.203 1.00 90.56 122 ASP A CA 1
ATOM 923 C C . ASP A 1 122 ? -14.418 2.271 15.920 1.00 90.56 122 ASP A C 1
ATOM 925 O O . ASP A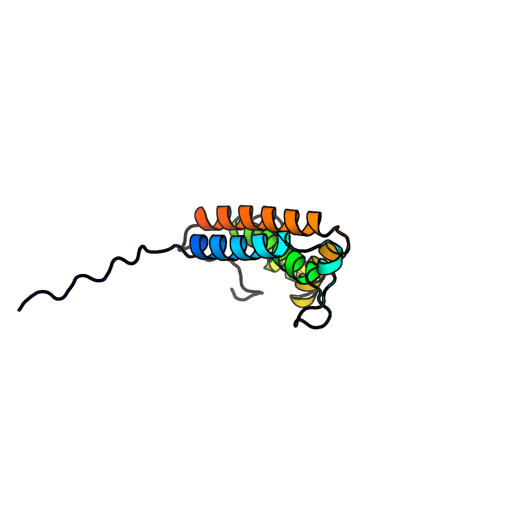 1 122 ? -14.027 3.322 15.417 1.00 90.56 122 ASP A O 1
ATOM 929 N N . THR A 1 123 ? -15.429 1.579 15.394 1.00 88.00 123 THR A N 1
ATOM 930 C CA . THR A 1 123 ? -16.134 1.969 14.157 1.00 88.00 123 THR A CA 1
ATOM 931 C C . THR A 1 123 ? -16.836 3.334 14.221 1.00 88.00 123 THR A C 1
ATOM 933 O O . THR A 1 123 ? -17.279 3.841 13.189 1.00 88.00 123 THR A O 1
ATOM 936 N N . THR A 1 124 ? -16.959 3.938 15.407 1.00 89.69 124 THR A N 1
ATOM 937 C CA . THR A 1 124 ? -17.543 5.272 15.604 1.00 89.69 124 THR A CA 1
ATOM 938 C C . THR A 1 124 ? -16.500 6.390 15.651 1.00 89.69 124 THR A C 1
ATOM 940 O O . THR A 1 124 ? -16.859 7.567 15.521 1.00 89.69 124 THR A O 1
ATOM 943 N N . GLU A 1 125 ? -15.217 6.047 15.793 1.00 90.12 125 GLU A N 1
ATOM 944 C CA . GLU A 1 125 ? -14.124 7.010 15.854 1.00 90.12 125 GLU A CA 1
ATOM 945 C C . GLU A 1 125 ? -13.840 7.628 14.479 1.00 90.12 125 GLU A C 1
ATOM 947 O O . GLU A 1 125 ? -13.921 6.992 13.425 1.00 90.12 125 GLU A O 1
ATOM 952 N N . ARG A 1 126 ? -13.510 8.922 14.480 1.00 89.56 126 ARG A N 1
ATOM 953 C CA . ARG A 1 126 ? -13.112 9.641 13.271 1.00 89.56 126 ARG A CA 1
ATOM 954 C C . ARG A 1 126 ? -11.596 9.629 13.153 1.00 89.56 126 ARG A C 1
ATOM 956 O O . ARG A 1 126 ? -10.905 10.253 13.947 1.00 89.56 126 ARG A O 1
ATOM 963 N N . VAL A 1 127 ? -11.104 8.978 12.106 1.00 90.00 127 VAL A N 1
ATOM 964 C CA . VAL A 1 127 ? -9.687 8.984 11.733 1.00 90.00 127 VAL A CA 1
ATOM 965 C C . VAL A 1 127 ? -9.405 10.215 10.861 1.00 90.00 127 VAL A C 1
ATOM 967 O O . VAL A 1 127 ? -10.193 10.487 9.946 1.00 90.00 127 VAL A O 1
ATOM 970 N N . PRO A 1 128 ? -8.306 10.959 11.087 1.00 84.31 128 PRO A N 1
ATOM 971 C CA . PRO A 1 128 ? -7.943 12.135 10.293 1.00 84.31 128 PRO A CA 1
ATOM 972 C C . PRO A 1 128 ? -7.399 11.734 8.909 1.00 84.31 128 PRO A C 1
ATOM 974 O O . PRO A 1 128 ? -6.220 11.893 8.603 1.00 84.31 128 PRO A O 1
ATOM 977 N N . TRP A 1 129 ? -8.279 11.183 8.069 1.00 81.94 129 TRP A N 1
ATOM 978 C CA . TRP A 1 129 ? -7.973 10.687 6.722 1.00 81.94 129 TRP A CA 1
ATOM 979 C C . TRP A 1 129 ? -7.937 11.792 5.655 1.00 81.94 129 TRP A C 1
ATOM 981 O O . TRP A 1 129 ? -7.381 11.617 4.575 1.00 81.94 129 TRP A O 1
ATOM 991 N N . GLY A 1 130 ? -8.565 12.938 5.927 1.00 67.94 130 GLY A N 1
ATOM 992 C CA . GLY A 1 130 ? -8.610 14.060 4.995 1.00 67.94 130 GLY A CA 1
ATOM 993 C C . GLY A 1 130 ? -7.302 14.850 4.984 1.00 67.94 130 GLY A C 1
ATOM 994 O O . GLY A 1 130 ? -6.784 15.211 6.038 1.00 67.94 130 GLY A O 1
ATOM 995 N N . LEU A 1 131 ? -6.813 15.201 3.793 1.00 63.12 131 LEU A N 1
ATOM 996 C CA . LEU A 1 131 ? -5.742 16.185 3.604 1.00 63.12 131 LEU A CA 1
ATOM 997 C C . LEU A 1 131 ? -6.244 17.584 4.004 1.00 63.12 131 LEU A C 1
ATOM 999 O O . LEU A 1 131 ? -6.674 18.365 3.158 1.00 63.12 131 LEU A O 1
ATOM 1003 N N . GLY A 1 132 ? -6.263 17.882 5.304 1.00 52.91 132 GLY A N 1
ATOM 1004 C CA . GLY A 1 132 ? -6.645 19.197 5.828 1.00 52.91 132 GLY A CA 1
ATOM 1005 C C . GLY A 1 132 ? -8.149 19.494 5.865 1.00 52.91 132 GLY A C 1
ATOM 1006 O O . GLY A 1 132 ? -8.522 20.661 5.961 1.00 52.91 132 GLY A O 1
ATOM 1007 N N . MET A 1 133 ? -9.019 18.480 5.816 1.00 40.75 133 MET A N 1
ATOM 1008 C CA . MET A 1 133 ? -10.430 18.655 6.183 1.00 40.75 133 MET A CA 1
ATOM 1009 C C . MET A 1 133 ? -10.647 18.134 7.603 1.00 40.75 133 MET A C 1
ATOM 1011 O O . MET A 1 133 ? -10.948 16.956 7.799 1.00 40.75 133 MET A O 1
ATOM 1015 N N . SER A 1 134 ? -10.435 19.032 8.565 1.00 43.75 134 SER A N 1
ATOM 1016 C CA . SER A 1 134 ? -10.924 18.916 9.943 1.00 43.75 134 SER A CA 1
ATOM 1017 C C . SER A 1 134 ? -12.286 19.587 10.070 1.00 43.75 134 SER A C 1
ATOM 1019 O O . SER A 1 134 ? -12.460 20.660 9.447 1.00 43.75 134 SER A O 1
#